Protein AF-A0A945Y5D7-F1 (afdb_monomer_lite)

Secondary structure (DSSP, 8-state):
----------------------------HHHHHHHHHHHHHHHHHHHHHTT-HHHHGGGS-HHHHHHHHHHHHHHHHHEEEEEEEEEEEEEEETTEEPPEETTEETT--SEEEEEEEEEEEETT---EEEEEEEEEEE--TT-

pLDDT: mean 81.09, std 20.72, range [31.39, 97.75]

Structure (mmCIF, N/CA/C/O backbone):
data_AF-A0A945Y5D7-F1
#
_entry.id   AF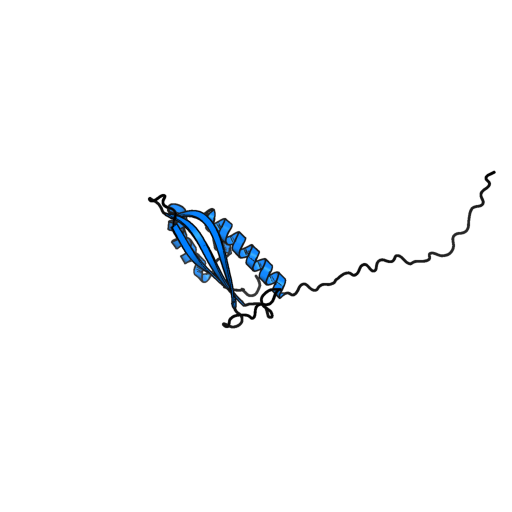-A0A945Y5D7-F1
#
loop_
_atom_site.group_PDB
_atom_site.id
_atom_site.type_symbol
_atom_site.label_atom_id
_atom_site.label_alt_id
_atom_site.label_comp_id
_atom_site.label_asym_id
_atom_site.label_entity_id
_atom_site.label_seq_id
_atom_site.pdbx_PDB_ins_code
_atom_site.Cartn_x
_atom_site.Cartn_y
_atom_site.Cartn_z
_atom_site.occupancy
_atom_site.B_iso_or_equiv
_atom_site.auth_seq_id
_atom_site.auth_comp_id
_atom_site.auth_asym_id
_atom_site.auth_atom_id
_atom_site.pdbx_PDB_model_num
ATOM 1 N N . MET A 1 1 ? -9.942 66.755 -43.237 1.00 35.53 1 MET A N 1
ATOM 2 C CA . MET A 1 1 ? -11.039 66.541 -44.206 1.00 35.53 1 MET A CA 1
ATOM 3 C C . MET A 1 1 ? -10.874 65.146 -44.800 1.00 35.53 1 MET A C 1
ATOM 5 O O . MET A 1 1 ? -9.867 64.892 -45.444 1.00 35.53 1 MET A O 1
ATOM 9 N N . PHE A 1 2 ? -11.785 64.224 -44.482 1.00 34.03 2 PHE A N 1
ATOM 10 C CA . PHE A 1 2 ? -11.771 62.837 -44.964 1.00 34.03 2 PHE A CA 1
ATOM 11 C C . PHE A 1 2 ? -12.115 62.763 -46.459 1.00 34.03 2 PHE A C 1
ATOM 13 O O . PHE A 1 2 ? -13.088 63.385 -46.883 1.00 34.03 2 PHE A O 1
ATOM 20 N N . LYS A 1 3 ? -11.401 61.927 -47.225 1.00 31.39 3 LYS A N 1
ATOM 21 C CA . LYS A 1 3 ? -11.994 61.145 -48.322 1.00 31.39 3 LYS A CA 1
ATOM 22 C C . LYS A 1 3 ? -11.146 59.915 -48.653 1.00 31.39 3 LYS A C 1
ATOM 24 O O . LYS A 1 3 ? -9.952 59.997 -48.909 1.00 31.39 3 LYS A O 1
ATOM 29 N N . THR A 1 4 ? -11.824 58.781 -48.606 1.00 38.03 4 THR A N 1
ATOM 30 C CA . THR A 1 4 ? -11.403 57.409 -48.880 1.00 38.03 4 THR A CA 1
ATOM 31 C C . THR A 1 4 ? -11.173 57.143 -50.372 1.00 38.03 4 THR A C 1
ATOM 33 O O . THR A 1 4 ? -11.898 57.664 -51.218 1.00 38.03 4 THR A O 1
ATOM 36 N N . LYS A 1 5 ? -10.249 56.221 -50.681 1.00 31.86 5 LYS A N 1
ATOM 37 C CA . LYS A 1 5 ? -10.369 55.279 -51.806 1.00 31.86 5 LYS A CA 1
ATOM 38 C C . LYS A 1 5 ? -9.914 53.879 -51.363 1.00 31.86 5 LYS A C 1
ATOM 40 O O . LYS A 1 5 ? -8.744 53.650 -51.091 1.00 31.86 5 LYS A O 1
ATOM 45 N N . SER A 1 6 ? -10.896 52.985 -51.274 1.00 35.22 6 SER A N 1
ATOM 46 C CA . SER A 1 6 ? -10.796 51.526 -51.464 1.00 35.22 6 SER A CA 1
ATOM 47 C C . SER A 1 6 ? -10.427 51.262 -52.942 1.00 35.22 6 SER A C 1
ATOM 49 O O . SER A 1 6 ? -10.695 52.137 -53.763 1.00 35.22 6 SER A O 1
ATOM 51 N N . LEU A 1 7 ? -9.823 50.183 -53.445 1.00 38.53 7 LEU A N 1
ATOM 52 C CA . LEU A 1 7 ? -9.590 48.781 -53.081 1.00 38.53 7 LEU A CA 1
ATOM 53 C C . LEU A 1 7 ? -8.481 48.305 -54.057 1.00 38.53 7 LEU A C 1
ATOM 55 O O . LEU A 1 7 ? -8.517 48.760 -55.192 1.00 38.53 7 LEU A O 1
ATOM 59 N N . VAL A 1 8 ? -7.577 47.387 -53.696 1.00 34.97 8 VAL A N 1
ATOM 60 C CA . VAL A 1 8 ? -7.269 46.149 -54.462 1.00 34.97 8 VAL A CA 1
ATOM 61 C C . VAL A 1 8 ? -6.399 45.269 -53.560 1.00 34.97 8 VAL A C 1
ATOM 63 O O . VAL A 1 8 ? -5.242 45.562 -53.274 1.00 34.97 8 VAL A O 1
ATOM 66 N N . CYS A 1 9 ? -6.999 44.168 -53.117 1.00 44.94 9 CYS A N 1
ATOM 67 C CA . CYS A 1 9 ? -6.339 43.025 -52.508 1.00 44.94 9 CYS A CA 1
ATOM 68 C C . CYS A 1 9 ? -5.352 42.400 -53.504 1.00 44.94 9 CYS A C 1
ATOM 70 O O . CYS A 1 9 ? -5.771 42.009 -54.592 1.00 44.94 9 CYS A O 1
ATOM 72 N N . LYS A 1 10 ? -4.073 42.280 -53.136 1.00 40.47 10 LYS A N 1
ATOM 73 C CA . LYS A 1 10 ? -3.170 41.239 -53.647 1.00 40.47 10 LYS A CA 1
ATOM 74 C C . LYS A 1 10 ? -1.915 41.176 -52.788 1.00 40.47 10 LYS A C 1
ATOM 76 O O . LYS A 1 10 ? -1.028 42.013 -52.896 1.00 40.47 10 LYS A O 1
ATOM 81 N N . SER A 1 11 ? -1.925 40.178 -51.917 1.00 39.69 11 SER A N 1
ATOM 82 C CA . SER A 1 11 ? -0.819 39.272 -51.598 1.00 39.69 11 SER A CA 1
ATOM 83 C C . SER A 1 11 ? -0.932 38.910 -50.132 1.00 39.69 11 SER A C 1
ATOM 85 O O . SER A 1 11 ? -0.500 39.633 -49.241 1.00 39.69 11 SER A O 1
ATOM 87 N N . VAL A 1 12 ? -1.588 37.774 -49.916 1.00 53.97 12 VAL A N 1
ATOM 88 C CA . VAL A 1 12 ? -1.553 37.011 -48.677 1.00 53.97 12 VAL A CA 1
ATOM 89 C C . VAL A 1 12 ? -0.081 36.735 -48.375 1.00 53.97 12 VAL A C 1
ATOM 91 O O . VAL A 1 12 ? 0.511 35.838 -48.969 1.00 53.97 12 VAL A O 1
ATOM 94 N N . PHE A 1 13 ? 0.531 37.535 -47.502 1.00 40.16 13 PHE A N 1
ATOM 95 C CA . PHE A 1 13 ? 1.839 37.214 -46.948 1.00 40.16 13 PHE A CA 1
ATOM 96 C C . PHE A 1 13 ? 1.615 36.455 -45.646 1.00 40.16 13 PHE A C 1
ATOM 98 O O . PHE A 1 13 ? 1.445 37.006 -44.561 1.00 40.16 13 PHE A O 1
ATOM 105 N N . PHE A 1 14 ? 1.513 35.146 -45.838 1.00 50.22 14 PHE A N 1
ATOM 106 C CA . PHE A 1 14 ? 1.649 34.106 -44.838 1.00 50.22 14 PHE A CA 1
ATOM 107 C C . PHE A 1 14 ? 2.945 34.342 -44.048 1.00 50.22 14 PHE A C 1
ATOM 109 O O . PHE A 1 14 ? 4.024 34.229 -44.618 1.00 50.22 14 PHE A O 1
ATOM 116 N N . LEU A 1 15 ? 2.854 34.659 -42.756 1.00 42.38 15 LEU A N 1
ATOM 117 C CA . LEU A 1 15 ? 3.858 34.253 -41.767 1.00 42.38 15 LEU A CA 1
ATOM 118 C C . LEU A 1 15 ? 3.254 34.367 -40.359 1.00 42.38 15 LEU A C 1
ATOM 120 O O . LEU A 1 15 ? 3.616 35.219 -39.551 1.00 42.38 15 LEU A O 1
ATOM 124 N N . PHE A 1 16 ? 2.286 33.495 -40.066 1.00 42.66 16 PHE A N 1
ATOM 125 C CA . PHE A 1 16 ? 1.996 33.161 -38.676 1.00 42.66 16 PHE A CA 1
ATOM 126 C C . PHE A 1 16 ? 3.245 32.473 -38.116 1.00 42.66 16 PHE A C 1
ATOM 128 O O . PHE A 1 16 ? 3.528 31.319 -38.432 1.00 42.66 16 PHE A O 1
ATOM 135 N N . LEU A 1 17 ? 4.004 33.213 -37.309 1.00 46.72 17 LEU A N 1
ATOM 136 C CA . LEU A 1 17 ? 4.982 32.701 -36.354 1.00 46.72 17 LEU A CA 1
ATOM 137 C C . LEU A 1 17 ? 4.252 31.801 -35.342 1.00 46.72 17 LEU A C 1
ATOM 139 O O . LEU A 1 17 ? 3.958 32.200 -34.222 1.00 46.72 17 LEU A O 1
ATOM 143 N N . LEU A 1 18 ? 3.923 30.583 -35.764 1.00 47.84 18 LEU A N 1
ATOM 144 C CA . LEU A 1 18 ? 3.465 29.481 -34.921 1.00 47.84 18 LEU A CA 1
ATOM 145 C C . LEU A 1 18 ? 4.537 28.392 -34.935 1.00 47.84 18 LEU A C 1
ATOM 147 O O . LEU A 1 18 ? 4.292 27.243 -35.277 1.00 47.84 18 LEU A O 1
ATOM 151 N N . LEU A 1 19 ? 5.753 28.782 -34.571 1.00 50.72 19 LEU A N 1
ATOM 152 C CA . LEU A 1 19 ? 6.740 27.856 -34.037 1.00 50.72 19 LEU A CA 1
ATOM 153 C C . LEU A 1 19 ? 6.888 28.195 -32.558 1.00 50.72 19 LEU A C 1
ATOM 155 O O . LEU A 1 19 ? 7.918 28.690 -32.109 1.00 50.72 19 LEU A O 1
ATOM 159 N N . GLY A 1 20 ? 5.815 27.964 -31.796 1.00 44.94 20 GLY A N 1
ATOM 160 C CA . GLY A 1 20 ? 6.024 27.640 -30.393 1.00 44.94 20 GLY A CA 1
ATOM 161 C C . GLY A 1 20 ? 6.921 26.401 -30.376 1.00 44.94 20 GLY A C 1
ATOM 162 O O . GLY A 1 20 ? 6.666 25.492 -31.173 1.00 44.94 20 GLY A O 1
ATOM 163 N N . PRO A 1 21 ? 7.986 26.347 -29.561 1.00 45.16 21 PRO A N 1
ATOM 164 C CA . PRO A 1 21 ? 8.690 25.098 -29.373 1.00 45.16 21 PRO A CA 1
ATOM 165 C C . PRO A 1 21 ? 7.665 24.138 -28.776 1.00 45.16 21 PRO A C 1
ATOM 167 O O . PRO A 1 21 ? 7.359 24.196 -27.589 1.00 45.16 21 PRO A O 1
ATOM 170 N N . THR A 1 22 ? 7.086 23.267 -29.601 1.00 47.56 22 THR A N 1
ATOM 171 C CA . THR A 1 22 ? 6.568 22.010 -29.093 1.00 47.56 22 THR A CA 1
ATOM 172 C C . THR A 1 22 ? 7.811 21.318 -28.571 1.00 47.56 22 THR A C 1
ATOM 174 O O . THR A 1 22 ? 8.546 20.691 -29.338 1.00 47.56 22 THR A O 1
ATOM 177 N N . SER A 1 23 ? 8.118 21.505 -27.287 1.00 38.69 23 SER A N 1
ATOM 178 C CA . SER A 1 23 ? 8.961 20.557 -26.595 1.00 38.69 23 SER A CA 1
ATOM 179 C C . SER A 1 23 ? 8.184 19.251 -26.668 1.00 38.69 23 SER A C 1
ATOM 181 O O . SER A 1 23 ? 7.326 18.939 -25.848 1.00 38.69 23 SER A O 1
ATOM 183 N N . CYS A 1 24 ? 8.462 18.478 -27.713 1.00 50.56 24 CYS A N 1
ATOM 184 C CA . CYS A 1 24 ? 8.338 17.041 -27.651 1.00 50.56 24 CYS A CA 1
ATOM 185 C C . CYS A 1 24 ? 9.431 16.599 -26.672 1.00 50.56 24 CYS A C 1
ATOM 187 O O . CYS A 1 24 ? 10.446 16.024 -27.053 1.00 50.56 24 CYS A O 1
ATOM 189 N N . GLU A 1 25 ? 9.280 16.969 -25.397 1.00 45.28 25 GLU A N 1
ATOM 190 C CA . GLU A 1 25 ? 9.867 16.193 -24.330 1.00 45.28 25 GLU A CA 1
ATOM 191 C C . GLU A 1 25 ? 9.134 14.866 -24.435 1.00 45.28 25 GLU A C 1
ATOM 193 O O . GLU A 1 25 ? 8.013 14.699 -23.953 1.00 45.28 25 GLU A O 1
ATOM 198 N N . THR A 1 26 ? 9.730 13.923 -25.161 1.00 48.12 26 THR A N 1
ATOM 199 C CA . THR A 1 26 ? 9.496 12.511 -24.907 1.00 48.12 26 THR A CA 1
ATOM 200 C C . THR A 1 26 ? 9.801 12.318 -23.431 1.00 48.12 26 THR A C 1
ATOM 202 O O . THR A 1 26 ? 10.959 12.149 -23.056 1.00 48.12 26 THR A O 1
ATOM 205 N N . LEU A 1 27 ? 8.765 12.463 -22.598 1.00 55.22 27 LEU A N 1
ATOM 206 C CA . LEU A 1 27 ? 8.780 12.109 -21.189 1.00 55.22 27 LEU A CA 1
ATOM 207 C C . LEU A 1 27 ? 9.445 10.746 -21.118 1.00 55.22 27 LEU A C 1
ATOM 209 O O . LEU A 1 27 ? 8.949 9.795 -21.731 1.00 55.22 27 LEU A O 1
ATOM 213 N N . ASP A 1 28 ? 10.592 10.708 -20.444 1.00 63.47 28 ASP A N 1
ATOM 214 C CA . ASP A 1 28 ? 11.354 9.488 -20.249 1.00 63.47 28 ASP A CA 1
ATOM 215 C C . ASP A 1 28 ? 10.370 8.403 -19.779 1.00 63.47 28 ASP A C 1
ATOM 217 O O . ASP A 1 28 ? 9.652 8.628 -18.794 1.00 63.47 28 ASP A O 1
ATOM 221 N N . PRO A 1 29 ? 10.249 7.266 -20.488 1.00 64.56 29 PRO A N 1
ATOM 222 C CA . PRO A 1 29 ? 9.316 6.213 -20.111 1.00 64.56 29 PRO A CA 1
ATOM 223 C C . PRO A 1 29 ? 9.489 5.779 -18.649 1.00 64.56 29 PRO A C 1
ATOM 225 O O . PRO A 1 29 ? 8.506 5.402 -18.014 1.00 64.56 29 PRO A O 1
ATOM 228 N N . TYR A 1 30 ? 10.689 5.902 -18.075 1.00 70.50 30 TYR A N 1
ATOM 229 C CA . TYR A 1 30 ? 10.939 5.584 -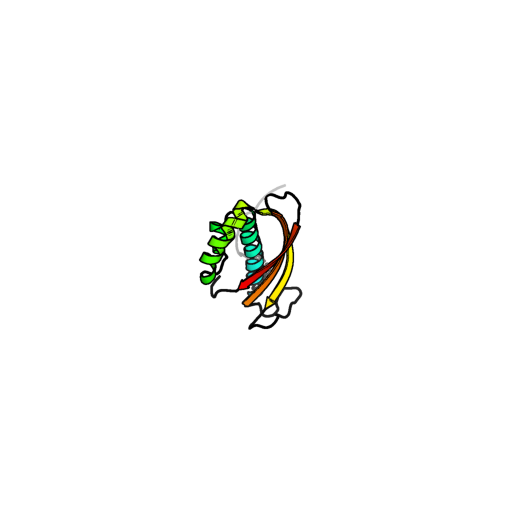16.671 1.00 70.50 30 TYR A CA 1
ATOM 230 C C . TYR A 1 30 ? 10.297 6.573 -15.694 1.00 70.50 30 TYR A C 1
ATOM 232 O O . TYR A 1 30 ? 9.855 6.158 -14.623 1.00 70.50 30 TYR A O 1
ATOM 240 N N . TYR A 1 31 ? 10.165 7.847 -16.071 1.00 62.72 31 TYR A N 1
ATOM 241 C CA . TYR A 1 31 ? 9.506 8.855 -15.238 1.00 62.72 31 TYR A CA 1
ATOM 242 C C . TYR A 1 31 ? 8.016 8.543 -15.055 1.00 62.72 31 TYR A C 1
ATOM 244 O O . TYR A 1 31 ? 7.511 8.556 -13.935 1.00 62.72 31 TYR A O 1
ATOM 252 N N . LYS A 1 32 ? 7.324 8.166 -16.139 1.00 73.12 32 LYS A N 1
ATOM 253 C CA . LYS A 1 32 ? 5.906 7.769 -16.082 1.00 73.12 32 LYS A CA 1
ATOM 254 C C . LYS A 1 32 ? 5.688 6.522 -15.231 1.00 73.12 32 LYS A C 1
ATOM 256 O O . LYS A 1 32 ? 4.727 6.447 -14.476 1.00 73.12 32 LYS A O 1
ATOM 261 N N . VAL A 1 33 ? 6.586 5.545 -15.341 1.00 75.31 33 VAL A N 1
ATOM 262 C CA . VAL A 1 33 ? 6.512 4.308 -14.550 1.00 75.31 33 VAL A CA 1
ATOM 263 C C . VAL A 1 33 ? 6.691 4.599 -13.056 1.00 75.31 33 VAL A C 1
ATOM 265 O O . VAL A 1 33 ? 6.004 4.006 -12.228 1.00 75.31 33 VAL A O 1
ATOM 268 N N . GLN A 1 34 ? 7.560 5.545 -12.697 1.00 76.50 34 GLN A N 1
ATOM 269 C CA . GLN A 1 34 ? 7.704 5.979 -11.309 1.00 76.50 34 GLN A CA 1
ATOM 270 C C . GLN A 1 34 ? 6.478 6.755 -10.804 1.00 76.50 34 GLN A C 1
ATOM 272 O O . GLN A 1 34 ? 6.001 6.473 -9.708 1.00 76.50 34 GLN A O 1
ATOM 277 N N . GLU A 1 35 ? 5.939 7.690 -11.590 1.00 80.62 35 GLU A N 1
ATOM 278 C CA . GLU A 1 35 ? 4.711 8.418 -11.234 1.00 80.62 35 GLU A CA 1
ATOM 279 C C . GLU A 1 35 ? 3.534 7.453 -11.007 1.00 80.62 35 GLU A C 1
ATOM 281 O O . GLU A 1 35 ? 2.804 7.569 -10.021 1.00 80.62 35 GLU A O 1
ATOM 286 N N . ASN A 1 36 ? 3.404 6.438 -11.865 1.00 85.69 36 ASN A N 1
ATOM 287 C CA . ASN A 1 36 ? 2.405 5.383 -11.715 1.00 85.69 36 ASN A CA 1
ATOM 288 C C . ASN A 1 36 ? 2.589 4.585 -10.418 1.00 85.69 36 ASN A C 1
ATOM 290 O O . ASN A 1 36 ? 1.596 4.267 -9.759 1.00 85.69 36 ASN A O 1
ATOM 294 N N . LEU A 1 37 ? 3.830 4.279 -10.023 1.00 90.25 37 LEU A N 1
ATOM 295 C CA . LEU A 1 37 ? 4.103 3.615 -8.748 1.00 90.25 37 LEU A CA 1
ATOM 296 C C . LEU A 1 37 ? 3.666 4.491 -7.567 1.00 90.25 37 LEU A C 1
ATOM 298 O O . LEU A 1 37 ? 2.955 4.005 -6.690 1.00 90.25 37 LEU A O 1
ATOM 302 N N . ASP A 1 38 ? 4.032 5.773 -7.552 1.00 90.31 38 ASP A N 1
ATOM 303 C CA . ASP A 1 38 ? 3.667 6.692 -6.466 1.00 90.31 38 ASP A CA 1
ATOM 304 C C . ASP A 1 38 ? 2.144 6.819 -6.316 1.00 90.31 38 ASP A C 1
ATOM 306 O O . ASP A 1 38 ? 1.615 6.816 -5.198 1.00 90.31 38 ASP A O 1
ATOM 310 N N . LEU A 1 39 ? 1.420 6.904 -7.435 1.00 91.38 39 LEU A N 1
ATOM 311 C CA . LEU A 1 39 ? -0.044 6.912 -7.446 1.00 91.38 39 LEU A CA 1
ATOM 312 C C . LEU A 1 39 ? -0.625 5.583 -6.954 1.00 91.38 39 LEU A C 1
ATOM 314 O O . LEU A 1 39 ? -1.572 5.592 -6.167 1.00 91.38 39 LEU A O 1
ATOM 318 N N . SER A 1 40 ? -0.041 4.455 -7.358 1.00 93.19 40 SER A N 1
ATOM 319 C CA . SER A 1 40 ? -0.490 3.122 -6.944 1.00 93.19 40 SER A CA 1
ATOM 320 C C . SER A 1 40 ? -0.288 2.891 -5.449 1.00 93.19 40 SER A C 1
ATOM 322 O O . SER A 1 40 ? -1.203 2.416 -4.781 1.00 93.19 40 SER A O 1
ATOM 324 N N . ILE A 1 41 ? 0.855 3.305 -4.892 1.00 93.75 41 ILE A N 1
ATOM 325 C CA . ILE A 1 41 ? 1.127 3.247 -3.449 1.00 93.75 41 ILE A CA 1
ATOM 326 C C . ILE A 1 41 ? 0.095 4.077 -2.685 1.00 93.75 41 ILE A C 1
ATOM 328 O O . ILE A 1 41 ? -0.468 3.608 -1.695 1.00 93.75 41 ILE A O 1
ATOM 332 N N . LYS A 1 42 ? -0.174 5.310 -3.134 1.00 94.06 42 LYS A N 1
ATOM 333 C CA . LYS A 1 42 ? -1.171 6.186 -2.500 1.00 94.06 42 LYS A CA 1
ATOM 334 C C . LYS A 1 42 ? -2.567 5.574 -2.545 1.00 94.06 42 LYS A C 1
ATOM 336 O O . LYS A 1 42 ? -3.236 5.542 -1.517 1.00 94.06 42 LYS A O 1
ATOM 341 N N . ALA A 1 43 ? -2.987 5.073 -3.705 1.00 94.69 43 ALA A N 1
ATOM 342 C CA . ALA A 1 43 ? -4.298 4.460 -3.881 1.00 94.69 43 ALA A CA 1
ATOM 343 C C . ALA A 1 43 ? -4.449 3.192 -3.030 1.00 94.69 43 ALA A C 1
ATOM 345 O O . ALA A 1 43 ? -5.417 3.072 -2.286 1.00 94.69 43 ALA A O 1
ATOM 346 N N . PHE A 1 44 ? -3.470 2.283 -3.066 1.00 95.31 44 PHE A N 1
ATOM 347 C CA . PHE A 1 44 ? -3.483 1.079 -2.239 1.00 95.31 44 PHE A CA 1
ATOM 348 C C . PHE A 1 44 ? -3.593 1.410 -0.750 1.00 95.31 44 PHE A C 1
ATOM 350 O O . PHE A 1 44 ? -4.454 0.857 -0.070 1.00 95.31 44 PHE A O 1
ATOM 357 N N . ASN A 1 45 ? -2.750 2.317 -0.249 1.00 94.56 45 ASN A N 1
ATOM 358 C CA . ASN A 1 45 ? -2.741 2.679 1.166 1.00 94.56 45 ASN A CA 1
ATOM 359 C C . ASN A 1 45 ? -4.045 3.352 1.591 1.00 94.56 45 ASN A C 1
ATOM 361 O O . ASN A 1 45 ? -4.598 2.981 2.618 1.00 94.56 45 ASN A O 1
ATOM 365 N N . PHE A 1 46 ? -4.588 4.260 0.777 1.00 95.06 46 PHE A N 1
ATOM 366 C CA . PHE A 1 46 ? -5.885 4.876 1.045 1.00 95.06 46 PHE A CA 1
ATOM 367 C C . PHE A 1 46 ? -7.003 3.830 1.185 1.00 95.06 46 PHE A C 1
ATOM 369 O O . PHE A 1 46 ? -7.761 3.842 2.158 1.00 95.06 46 PHE A O 1
ATOM 376 N N . GLU A 1 47 ? -7.091 2.888 0.246 1.00 95.69 47 GLU A N 1
ATOM 377 C CA . GLU A 1 47 ? -8.104 1.827 0.270 1.00 95.69 47 GLU A CA 1
ATOM 378 C C . GLU A 1 47 ? -7.884 0.860 1.447 1.00 95.69 47 GLU A C 1
ATOM 380 O O . GLU A 1 47 ? -8.824 0.496 2.152 1.00 95.69 47 GLU A O 1
ATOM 385 N N . PHE A 1 48 ? -6.634 0.489 1.726 1.00 94.50 48 PHE A N 1
ATOM 386 C CA . PHE A 1 48 ? -6.289 -0.401 2.833 1.00 94.50 48 PHE A CA 1
ATOM 387 C C . PHE A 1 48 ? -6.580 0.226 4.204 1.00 94.50 48 PHE A C 1
ATOM 389 O O . PHE A 1 48 ? -7.212 -0.401 5.057 1.00 94.50 48 PHE A O 1
ATOM 396 N N . GLU A 1 49 ? -6.166 1.475 4.414 1.00 94.31 49 GLU A N 1
ATOM 397 C CA . GLU A 1 49 ? -6.351 2.213 5.666 1.00 94.31 49 GLU A CA 1
ATOM 398 C C . GLU A 1 49 ? -7.826 2.542 5.922 1.00 94.31 49 GLU A C 1
ATOM 400 O O . GLU A 1 49 ? -8.281 2.491 7.069 1.00 94.31 49 GLU A O 1
ATOM 405 N N . SER A 1 50 ? -8.596 2.800 4.858 1.00 94.12 50 SER A N 1
ATOM 406 C CA . SER A 1 50 ? -10.055 2.966 4.917 1.00 94.12 50 SER A CA 1
ATOM 407 C C . SER A 1 50 ? -10.821 1.649 5.068 1.00 94.12 50 SER A C 1
ATOM 409 O O . SER A 1 50 ? -12.045 1.672 5.196 1.00 94.12 50 SER A O 1
ATOM 411 N N . LYS A 1 51 ? -10.113 0.511 5.132 1.00 94.00 51 LYS A N 1
ATOM 412 C CA . LYS A 1 51 ? -10.667 -0.844 5.296 1.00 94.00 51 LYS A CA 1
ATOM 413 C C . LYS A 1 51 ? -11.486 -1.330 4.094 1.00 94.00 51 LYS A C 1
ATOM 415 O O . LYS A 1 51 ? -12.263 -2.276 4.221 1.00 94.00 51 LYS A O 1
ATOM 420 N N . SER A 1 52 ? -11.261 -0.751 2.920 1.00 94.75 52 SER A N 1
ATOM 421 C CA . SER A 1 52 ? -11.871 -1.130 1.642 1.00 94.75 52 SER A CA 1
ATOM 422 C C . SER A 1 52 ? -11.100 -2.284 0.985 1.00 94.75 52 SER A C 1
ATOM 424 O O . SER A 1 52 ? -10.550 -2.152 -0.109 1.00 94.75 52 SER A O 1
ATOM 426 N N . ILE A 1 53 ? -11.046 -3.432 1.674 1.00 94.69 53 ILE A N 1
ATOM 427 C CA . ILE A 1 53 ? -10.144 -4.555 1.347 1.00 94.69 53 ILE A CA 1
ATOM 428 C C . ILE A 1 53 ? -10.346 -5.100 -0.076 1.00 94.69 53 ILE A C 1
ATOM 430 O O . ILE A 1 53 ? -9.372 -5.400 -0.764 1.00 94.69 53 ILE A O 1
ATOM 434 N N . ASP A 1 54 ? -11.590 -5.184 -0.550 1.00 93.75 54 ASP A N 1
ATOM 435 C CA . ASP A 1 54 ? -11.887 -5.647 -1.914 1.00 93.75 54 ASP A CA 1
ATOM 436 C C . ASP A 1 54 ? -11.279 -4.728 -2.989 1.00 93.75 54 ASP A C 1
ATOM 438 O O . ASP A 1 54 ? -10.867 -5.183 -4.061 1.00 93.75 54 ASP A O 1
ATOM 442 N N . THR A 1 55 ? -11.206 -3.422 -2.716 1.00 94.31 55 THR A N 1
ATOM 443 C CA . THR A 1 55 ? -10.630 -2.441 -3.639 1.00 94.31 55 THR A CA 1
ATOM 444 C C . THR A 1 55 ? -9.108 -2.471 -3.582 1.00 94.31 55 THR A C 1
ATOM 446 O O . THR A 1 55 ? -8.464 -2.532 -4.632 1.00 94.31 55 THR A O 1
ATOM 449 N N . SER A 1 56 ? -8.516 -2.495 -2.385 1.00 95.31 56 SER A N 1
ATOM 450 C CA . SER A 1 56 ? -7.058 -2.569 -2.222 1.00 95.31 56 SER A CA 1
ATOM 451 C C . SER A 1 56 ? -6.475 -3.884 -2.752 1.00 95.31 56 SER A C 1
ATOM 453 O O . SER A 1 56 ? -5.357 -3.892 -3.267 1.00 95.31 56 SER A O 1
ATOM 455 N N . ALA A 1 57 ? -7.237 -4.984 -2.741 1.00 94.94 57 ALA A N 1
ATOM 456 C CA . ALA A 1 57 ? -6.824 -6.267 -3.315 1.00 94.94 57 ALA A CA 1
ATOM 457 C C . ALA A 1 57 ? -6.496 -6.203 -4.820 1.00 94.94 57 ALA A C 1
ATOM 459 O O . ALA A 1 57 ? -5.767 -7.059 -5.325 1.00 94.94 57 ALA A O 1
ATOM 460 N N . ARG A 1 58 ? -6.984 -5.188 -5.549 1.00 93.44 58 ARG A N 1
ATOM 461 C CA . ARG A 1 58 ? -6.670 -4.988 -6.977 1.00 93.44 58 ARG A CA 1
ATOM 462 C C . ARG A 1 58 ? -5.186 -4.712 -7.220 1.00 93.44 58 ARG A C 1
ATOM 464 O O . ARG A 1 58 ? -4.688 -5.072 -8.280 1.00 93.44 58 ARG A O 1
ATOM 471 N N . PHE A 1 59 ? -4.495 -4.138 -6.235 1.00 93.38 59 PHE A N 1
ATOM 472 C CA . PHE A 1 59 ? -3.056 -3.856 -6.282 1.00 93.38 59 PHE A CA 1
ATOM 473 C C . PHE A 1 59 ? -2.198 -5.029 -5.791 1.00 93.38 59 PHE A C 1
ATOM 475 O O . PHE A 1 59 ? -0.979 -5.002 -5.915 1.00 93.38 59 PHE A O 1
ATOM 482 N N . VAL A 1 60 ? -2.817 -6.063 -5.216 1.00 93.81 60 VAL A N 1
ATOM 483 C CA . VAL A 1 60 ? -2.107 -7.246 -4.727 1.00 93.81 60 VAL A CA 1
ATOM 484 C C . VAL A 1 60 ? -1.907 -8.219 -5.883 1.00 93.81 60 VAL A C 1
ATOM 486 O O . VAL A 1 60 ? -2.844 -8.486 -6.645 1.00 93.81 60 VAL A O 1
ATOM 489 N N . HIS A 1 61 ? -0.698 -8.773 -5.993 1.00 92.31 61 HIS A N 1
ATOM 490 C CA . HIS A 1 61 ? -0.371 -9.787 -6.994 1.00 92.31 61 HIS A CA 1
ATOM 491 C C . HIS A 1 61 ? -1.377 -10.953 -6.932 1.00 92.31 61 HIS A C 1
ATOM 493 O O . HIS A 1 61 ? -1.678 -11.411 -5.822 1.00 92.31 61 HIS A O 1
ATOM 499 N N . PRO A 1 62 ? -1.898 -11.454 -8.072 1.00 90.88 62 PRO A N 1
ATOM 500 C CA . PRO A 1 62 ? -2.942 -12.482 -8.100 1.00 90.88 62 PRO A CA 1
ATOM 501 C C . PRO A 1 62 ? -2.671 -13.681 -7.182 1.00 90.88 62 PRO A C 1
ATOM 503 O O . PRO A 1 62 ? -3.548 -14.057 -6.403 1.00 90.88 62 PRO A O 1
ATOM 506 N N . ASP A 1 63 ? -1.437 -14.190 -7.186 1.00 93.56 63 ASP A N 1
ATOM 507 C CA . ASP A 1 63 ? -1.012 -15.343 -6.375 1.00 93.56 63 ASP A CA 1
ATOM 508 C C . ASP A 1 63 ? -1.097 -15.109 -4.856 1.00 93.56 63 ASP A C 1
ATOM 510 O O . ASP A 1 63 ? -1.178 -16.058 -4.078 1.00 93.56 63 ASP A O 1
ATOM 514 N N . HIS A 1 64 ? -1.110 -13.850 -4.412 1.00 93.81 64 HIS A N 1
ATOM 515 C CA . HIS A 1 64 ? -1.150 -13.476 -2.996 1.00 93.81 64 HIS A CA 1
ATOM 516 C C . HIS A 1 64 ? -2.515 -12.940 -2.547 1.00 93.81 64 HIS A C 1
ATOM 518 O O . HIS A 1 64 ? -2.732 -12.753 -1.347 1.00 93.81 64 HIS A O 1
ATOM 524 N N . ARG A 1 65 ? -3.467 -12.724 -3.467 1.00 93.19 65 ARG A N 1
ATOM 525 C CA . ARG A 1 65 ? -4.774 -12.118 -3.147 1.00 93.19 65 ARG A CA 1
ATOM 526 C C . ARG A 1 65 ? -5.557 -12.919 -2.116 1.00 93.19 65 ARG A C 1
ATOM 528 O O . ARG A 1 65 ? -6.072 -12.335 -1.172 1.00 93.19 65 ARG A O 1
ATOM 535 N N . ALA A 1 66 ? -5.623 -14.243 -2.248 1.00 94.19 66 ALA A N 1
ATOM 536 C CA . ALA A 1 66 ? -6.381 -15.076 -1.311 1.00 94.19 66 ALA A CA 1
ATOM 537 C C . ALA A 1 66 ? -5.849 -14.956 0.129 1.00 94.19 66 ALA A C 1
ATOM 539 O O . ALA A 1 66 ? -6.622 -14.770 1.071 1.00 94.19 66 ALA A O 1
ATOM 540 N N . GLN A 1 67 ? -4.523 -14.994 0.289 1.00 94.38 67 GLN A N 1
ATOM 541 C CA . GLN A 1 67 ? -3.875 -14.807 1.584 1.00 94.38 67 GLN A CA 1
ATOM 542 C C . GLN A 1 67 ? -4.118 -13.394 2.124 1.00 94.38 67 GLN A C 1
ATOM 544 O O . GLN A 1 67 ? -4.514 -13.241 3.277 1.00 94.38 67 GLN A O 1
ATOM 549 N N . TYR A 1 68 ? -3.944 -12.372 1.283 1.00 94.44 68 TYR A N 1
ATOM 550 C CA . TYR A 1 68 ? -4.209 -10.981 1.639 1.00 94.44 68 TYR A CA 1
ATOM 551 C C . TYR A 1 68 ? -5.637 -10.776 2.161 1.00 94.44 68 TYR A C 1
ATOM 553 O O . TYR A 1 68 ? -5.822 -10.193 3.230 1.00 94.44 68 TYR A O 1
ATOM 561 N N . MET A 1 69 ? -6.638 -11.299 1.450 1.00 93.75 69 MET A N 1
ATOM 562 C CA . MET A 1 69 ? -8.046 -11.214 1.843 1.00 93.75 69 MET A CA 1
ATOM 563 C C . MET A 1 69 ? -8.284 -11.879 3.202 1.00 93.75 69 MET A C 1
ATOM 565 O O . MET A 1 69 ? -8.903 -11.283 4.083 1.00 93.75 69 MET A O 1
ATOM 569 N N . SER A 1 70 ? -7.744 -13.086 3.399 1.00 92.50 70 SER A N 1
ATOM 570 C CA . SER A 1 70 ? -7.890 -13.820 4.658 1.00 92.50 70 SER A CA 1
ATOM 571 C C . SER A 1 70 ? -7.247 -13.083 5.836 1.00 92.50 70 SER A C 1
ATOM 573 O O . SER A 1 70 ? -7.850 -12.997 6.903 1.00 92.50 70 SER A O 1
ATOM 575 N N . SER A 1 71 ? -6.036 -12.549 5.667 1.00 89.25 71 SER A N 1
ATOM 576 C CA . SER A 1 71 ? -5.317 -11.840 6.734 1.00 89.25 71 SER A CA 1
ATOM 577 C C . SER A 1 71 ? -5.905 -10.458 7.030 1.00 89.25 71 SER A C 1
ATOM 579 O O . SER A 1 71 ? -5.830 -9.981 8.161 1.00 89.25 71 SER A O 1
ATOM 581 N N . SER A 1 72 ? -6.534 -9.817 6.044 1.00 92.38 72 SER A N 1
ATOM 582 C CA . SER A 1 72 ? -7.109 -8.479 6.204 1.00 92.38 72 SER A CA 1
ATOM 583 C C . SER A 1 72 ? -8.341 -8.450 7.111 1.00 92.38 72 SER A C 1
ATOM 585 O O . SER A 1 72 ? -8.675 -7.391 7.638 1.00 92.38 72 SER A O 1
ATOM 587 N N . LEU A 1 73 ? -8.995 -9.589 7.365 1.00 88.12 73 LEU A N 1
ATOM 588 C CA . LEU A 1 73 ? -10.138 -9.661 8.282 1.00 88.12 73 LEU A CA 1
ATOM 589 C C . LEU A 1 73 ? -9.775 -9.209 9.707 1.00 88.12 73 LEU A C 1
ATOM 591 O O . LEU A 1 73 ? -10.532 -8.478 10.341 1.00 88.12 73 LEU A O 1
ATOM 595 N N . GLU A 1 74 ? -8.603 -9.597 10.213 1.00 86.25 74 GLU A N 1
ATOM 596 C CA . GLU A 1 74 ? -8.161 -9.148 11.539 1.00 86.25 74 GLU A CA 1
ATOM 597 C C . GLU A 1 74 ? -7.865 -7.646 11.556 1.00 86.25 74 GLU A C 1
ATOM 599 O O . GLU A 1 74 ? -8.155 -6.955 12.536 1.00 86.25 74 GLU A O 1
ATOM 604 N N . ILE A 1 75 ? -7.327 -7.130 10.449 1.00 87.88 75 ILE A N 1
ATOM 605 C CA . ILE A 1 75 ? -6.978 -5.719 10.280 1.00 87.88 75 ILE A CA 1
ATOM 606 C C . ILE A 1 75 ? -8.240 -4.860 10.303 1.00 87.88 75 ILE A C 1
ATOM 608 O O . ILE A 1 75 ? -8.319 -3.904 11.077 1.00 87.88 75 ILE A O 1
ATOM 612 N N . THR A 1 76 ? -9.262 -5.225 9.526 1.00 90.88 76 THR A N 1
ATOM 613 C CA . THR A 1 76 ? -10.521 -4.469 9.469 1.00 90.88 76 THR A CA 1
ATOM 614 C C . THR A 1 76 ? -11.224 -4.432 10.825 1.00 90.88 76 THR A C 1
ATOM 616 O O . THR A 1 76 ? -11.757 -3.389 11.215 1.00 90.88 76 THR A O 1
ATOM 619 N N . GLN A 1 77 ? -11.165 -5.527 11.584 1.00 92.06 77 GLN A N 1
ATOM 620 C CA . GLN A 1 77 ? -11.831 -5.645 12.879 1.00 92.06 77 GLN A CA 1
ATOM 621 C C . GLN A 1 77 ? -11.084 -4.962 14.025 1.00 92.06 77 GLN A C 1
ATOM 623 O O . GLN A 1 77 ? -11.723 -4.396 14.910 1.00 92.06 77 GLN A O 1
ATOM 628 N N . ARG A 1 78 ? -9.748 -5.038 14.058 1.00 93.56 78 ARG A N 1
ATOM 629 C CA . ARG A 1 78 ? -8.974 -4.687 15.263 1.00 93.56 78 ARG A CA 1
ATOM 630 C C . ARG A 1 78 ? -8.097 -3.462 15.118 1.00 93.56 78 ARG A C 1
ATOM 632 O O . ARG A 1 78 ? -7.720 -2.896 16.143 1.00 93.56 78 ARG A O 1
ATOM 639 N N . ILE A 1 79 ? -7.742 -3.074 13.899 1.00 94.12 79 ILE A N 1
ATOM 640 C CA . ILE A 1 79 ? -6.762 -2.017 13.665 1.00 94.12 79 ILE A CA 1
ATOM 641 C C . ILE A 1 79 ? -7.476 -0.716 13.310 1.00 94.12 79 ILE A C 1
ATOM 643 O O . ILE A 1 79 ? -8.413 -0.693 12.511 1.00 94.12 79 ILE A O 1
ATOM 647 N N . THR A 1 80 ? -7.015 0.377 13.907 1.00 94.62 80 THR A N 1
ATOM 648 C CA . THR A 1 80 ? -7.364 1.742 13.507 1.00 94.62 80 THR A CA 1
ATOM 649 C C . THR A 1 80 ? -6.082 2.453 13.112 1.00 94.62 80 THR A C 1
ATOM 651 O O . THR A 1 80 ? -5.173 2.568 13.936 1.00 94.62 80 THR A O 1
ATOM 654 N N . PHE A 1 81 ? -6.011 2.907 11.864 1.00 94.88 81 PHE A N 1
ATOM 655 C CA . PHE A 1 81 ? -4.903 3.705 11.348 1.00 94.88 81 PHE A CA 1
ATOM 656 C C . PHE A 1 81 ? -5.131 5.185 11.669 1.00 94.88 81 PHE A C 1
ATOM 658 O O . PHE A 1 81 ? -6.258 5.670 11.592 1.00 94.88 81 PHE A O 1
ATOM 665 N N . PHE A 1 82 ? -4.064 5.884 12.051 1.00 94.38 82 PHE A N 1
ATOM 666 C CA . PHE A 1 82 ? -4.0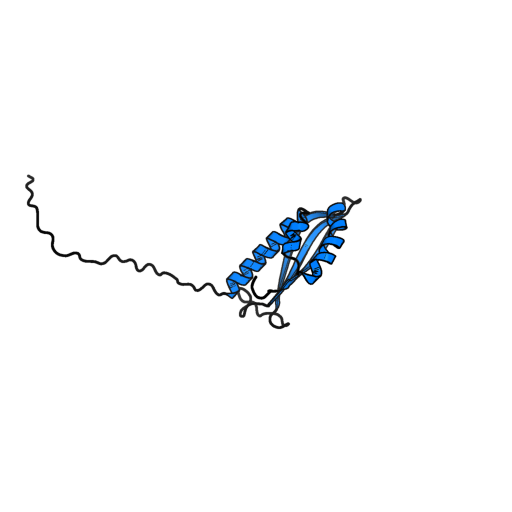78 7.320 12.350 1.00 94.38 82 PHE A CA 1
ATOM 667 C C . PHE A 1 82 ? -3.197 8.102 11.383 1.00 94.38 82 PHE A C 1
ATOM 669 O O . PHE A 1 82 ? -3.591 9.160 10.906 1.00 94.38 82 PHE A O 1
ATOM 676 N N . GLU A 1 83 ? -2.007 7.576 11.096 1.00 94.31 83 GLU A N 1
ATOM 677 C CA . GLU A 1 83 ? -1.050 8.199 10.189 1.00 94.31 83 GLU A CA 1
ATOM 678 C C . GLU A 1 83 ? -0.280 7.119 9.430 1.00 94.31 83 GLU A C 1
ATOM 680 O O . GLU A 1 83 ? 0.070 6.081 10.001 1.00 94.31 83 GLU A O 1
ATOM 685 N N . ALA A 1 84 ? 0.026 7.391 8.165 1.00 94.19 84 ALA A N 1
ATOM 686 C CA . ALA A 1 84 ? 0.955 6.617 7.362 1.00 94.19 84 ALA A CA 1
ATOM 687 C C . ALA A 1 84 ? 2.015 7.552 6.769 1.00 94.19 84 ALA A C 1
ATOM 689 O O . ALA A 1 84 ? 1.701 8.521 6.079 1.00 94.19 84 ALA A O 1
ATOM 690 N N . THR A 1 85 ? 3.288 7.263 7.035 1.00 94.88 85 THR A N 1
ATOM 691 C CA . THR A 1 85 ? 4.421 8.009 6.479 1.00 94.88 85 THR A CA 1
ATOM 692 C C . THR A 1 85 ? 5.279 7.074 5.633 1.00 94.88 85 THR A C 1
ATOM 694 O O . THR A 1 85 ? 5.842 6.113 6.162 1.00 94.88 85 THR A O 1
ATOM 697 N N . ILE A 1 86 ? 5.445 7.362 4.339 1.00 94.69 86 ILE A N 1
ATOM 698 C CA . ILE A 1 86 ? 6.469 6.690 3.525 1.00 94.69 86 ILE A CA 1
ATOM 699 C C . ILE A 1 86 ? 7.839 7.159 4.022 1.00 94.69 86 ILE A C 1
ATOM 701 O O . ILE A 1 86 ? 8.140 8.350 4.004 1.00 94.69 86 ILE A O 1
ATOM 705 N N . LEU A 1 87 ? 8.657 6.223 4.495 1.00 95.88 87 LEU A N 1
ATOM 706 C CA . LEU A 1 87 ? 10.000 6.496 5.005 1.00 95.88 87 LEU A CA 1
ATOM 707 C C . LEU A 1 87 ? 11.047 6.469 3.892 1.00 95.88 87 LEU A C 1
ATOM 709 O O . LEU A 1 87 ? 11.983 7.261 3.909 1.00 95.88 87 LEU A O 1
ATOM 713 N N . ASN A 1 88 ? 10.927 5.512 2.970 1.00 94.62 88 ASN A N 1
ATOM 714 C CA . ASN A 1 88 ? 11.871 5.313 1.875 1.00 94.62 88 ASN A CA 1
ATOM 715 C C . ASN A 1 88 ? 11.260 4.428 0.780 1.00 94.62 88 ASN A C 1
ATOM 717 O O . ASN A 1 88 ? 10.428 3.567 1.076 1.00 94.62 88 ASN A O 1
ATOM 721 N N . ILE A 1 89 ? 11.748 4.587 -0.450 1.00 94.00 89 ILE A N 1
ATOM 722 C CA . ILE A 1 89 ? 11.488 3.702 -1.585 1.00 94.00 89 ILE A CA 1
ATOM 723 C C . ILE A 1 89 ? 12.837 3.247 -2.148 1.00 94.00 89 ILE A C 1
ATOM 725 O O . ILE A 1 89 ? 13.659 4.063 -2.560 1.00 94.00 89 ILE A O 1
ATOM 729 N N . GLN A 1 90 ? 13.072 1.937 -2.160 1.00 95.00 90 GLN A N 1
ATOM 730 C CA . GLN A 1 90 ? 14.261 1.330 -2.756 1.00 95.00 90 GLN A CA 1
ATOM 731 C C . GLN A 1 90 ? 13.894 0.702 -4.092 1.00 95.00 90 GLN A C 1
ATOM 733 O O . GLN A 1 90 ? 13.050 -0.188 -4.132 1.00 95.00 90 GLN A O 1
ATOM 738 N N . PHE A 1 91 ? 14.543 1.132 -5.169 1.00 94.50 91 PHE A N 1
ATOM 739 C CA . PHE A 1 91 ? 14.310 0.601 -6.509 1.00 94.50 91 PHE A CA 1
ATOM 740 C C . PHE A 1 91 ? 15.331 -0.479 -6.858 1.00 94.50 91 PHE A C 1
ATOM 742 O O . PHE A 1 91 ? 16.505 -0.377 -6.504 1.00 94.50 91 PHE A O 1
ATOM 749 N N . PHE A 1 92 ? 14.890 -1.491 -7.596 1.00 94.12 92 PHE A N 1
ATOM 750 C CA . PHE A 1 92 ? 15.707 -2.600 -8.071 1.00 94.12 92 PHE A CA 1
ATOM 751 C C . PHE A 1 92 ? 15.507 -2.793 -9.573 1.00 94.12 92 PHE A C 1
ATOM 753 O O . PHE A 1 92 ? 14.430 -2.531 -10.110 1.00 94.12 92 PHE A O 1
ATOM 760 N N . LYS A 1 93 ? 16.559 -3.253 -10.249 1.00 92.31 93 LYS A N 1
ATOM 761 C CA . LYS A 1 93 ? 16.521 -3.682 -11.644 1.00 92.31 93 LYS 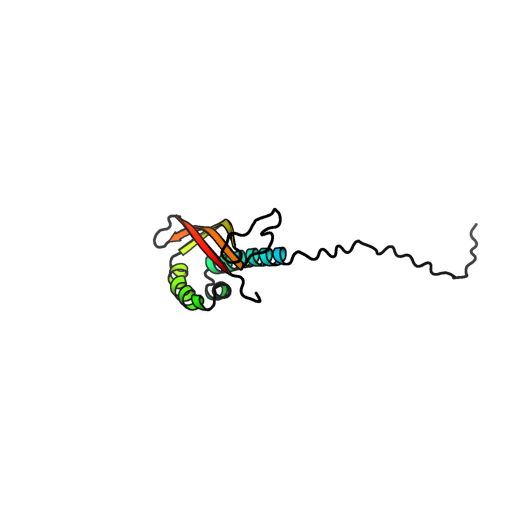A CA 1
ATOM 762 C C . LYS A 1 93 ? 17.315 -4.971 -11.782 1.00 92.31 93 LYS A C 1
ATOM 764 O O . LYS A 1 93 ? 18.482 -5.007 -11.402 1.00 92.31 93 LYS A O 1
ATOM 769 N N . ASN A 1 94 ? 16.715 -6.018 -12.337 1.00 92.00 94 ASN A N 1
ATOM 770 C CA . ASN A 1 94 ? 17.333 -7.333 -12.513 1.00 92.00 94 ASN A CA 1
ATOM 771 C C . ASN A 1 94 ? 17.929 -7.881 -11.199 1.00 92.00 94 ASN A C 1
ATOM 773 O O . ASN A 1 94 ? 19.030 -8.427 -11.181 1.00 92.00 94 ASN A O 1
ATOM 777 N N . GLY A 1 95 ? 17.224 -7.674 -10.082 1.00 90.38 95 GLY A N 1
ATOM 778 C CA . GLY A 1 95 ? 17.625 -8.164 -8.759 1.00 90.38 95 GLY A CA 1
ATOM 779 C C . GLY A 1 95 ? 18.691 -7.341 -8.022 1.00 90.38 95 GLY A C 1
ATOM 780 O O . GLY A 1 95 ? 18.949 -7.629 -6.855 1.00 90.38 95 GLY A O 1
ATOM 781 N N . VAL A 1 96 ? 19.270 -6.300 -8.631 1.00 93.81 96 VAL A N 1
ATOM 782 C CA . VAL A 1 96 ? 20.240 -5.402 -7.973 1.00 93.81 96 VAL A CA 1
ATOM 783 C C . VAL A 1 96 ? 19.639 -4.016 -7.712 1.00 93.81 96 VAL A C 1
ATOM 785 O O . VAL A 1 96 ? 18.731 -3.614 -8.442 1.00 93.81 96 VAL A O 1
ATOM 788 N N . PRO A 1 97 ? 20.104 -3.265 -6.692 1.00 94.81 97 PRO A N 1
ATOM 789 C CA . PRO A 1 97 ? 19.657 -1.891 -6.469 1.00 94.81 97 PRO A CA 1
ATOM 790 C C . PRO A 1 97 ? 19.867 -1.018 -7.713 1.00 94.81 97 PRO A C 1
ATOM 792 O O . PRO A 1 97 ? 20.942 -1.029 -8.317 1.00 94.81 97 PRO A O 1
ATOM 795 N N . ALA A 1 98 ? 18.840 -0.267 -8.104 1.00 92.62 98 ALA A N 1
ATOM 796 C CA . ALA A 1 98 ? 18.908 0.642 -9.239 1.00 92.62 98 ALA A CA 1
ATOM 797 C C . ALA A 1 98 ? 19.703 1.906 -8.874 1.00 92.62 98 ALA A C 1
ATOM 799 O O . ALA A 1 98 ? 19.587 2.431 -7.764 1.00 92.62 98 ALA A O 1
ATOM 800 N N . LEU A 1 99 ? 20.490 2.423 -9.822 1.00 91.06 99 LEU A N 1
ATOM 801 C CA . LEU A 1 99 ? 21.175 3.704 -9.654 1.00 91.06 99 LEU A CA 1
ATOM 802 C C . LEU A 1 99 ? 20.145 4.839 -9.667 1.00 91.06 99 LEU A C 1
ATOM 804 O O . LEU A 1 99 ? 19.417 5.002 -10.646 1.00 91.06 99 LEU A O 1
ATOM 808 N N . ILE A 1 100 ? 20.100 5.626 -8.593 1.00 89.56 100 ILE A N 1
ATOM 809 C CA . ILE A 1 100 ? 19.164 6.745 -8.449 1.00 89.56 100 ILE A CA 1
ATOM 810 C C . ILE A 1 100 ? 19.831 8.045 -8.892 1.00 89.56 100 ILE A C 1
ATOM 812 O O . ILE A 1 100 ? 20.921 8.390 -8.440 1.00 89.56 100 ILE A O 1
ATOM 816 N N . THR A 1 101 ? 19.147 8.781 -9.759 1.00 86.44 101 THR A N 1
ATOM 817 C CA . THR A 1 101 ? 19.502 10.137 -10.190 1.00 86.44 101 THR A CA 1
ATOM 818 C C . THR A 1 101 ? 18.498 11.142 -9.624 1.00 86.44 101 THR A C 1
ATOM 820 O O . THR A 1 101 ? 17.480 10.761 -9.046 1.00 86.44 101 THR A O 1
ATOM 823 N N . ALA A 1 102 ? 18.717 12.440 -9.856 1.00 82.19 102 ALA A N 1
ATOM 824 C CA . ALA A 1 102 ? 17.748 13.481 -9.495 1.00 82.19 102 ALA A CA 1
ATOM 825 C C . ALA A 1 102 ? 16.362 13.302 -10.155 1.00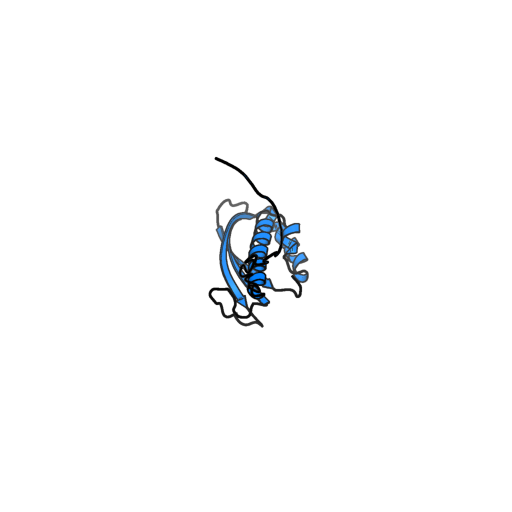 82.19 102 ALA A C 1
ATOM 827 O O . ALA A 1 102 ? 15.392 13.897 -9.696 1.00 82.19 102 ALA A O 1
ATOM 828 N N . LYS A 1 103 ? 16.264 12.498 -11.224 1.00 78.44 103 LYS A N 1
ATOM 829 C CA . LYS A 1 103 ? 15.016 12.210 -11.946 1.00 78.44 103 LYS A CA 1
ATOM 830 C C . LYS A 1 103 ? 14.402 10.847 -11.600 1.00 78.44 103 LYS A C 1
ATOM 832 O O . LYS A 1 103 ? 13.399 10.491 -12.206 1.00 78.44 103 LYS A O 1
ATOM 837 N N . GLY A 1 104 ? 14.996 10.095 -10.669 1.00 82.75 104 GLY A N 1
ATOM 838 C CA . GLY A 1 104 ? 14.603 8.716 -10.371 1.00 82.75 104 GLY A CA 1
ATOM 839 C C . GLY A 1 104 ? 15.618 7.671 -10.852 1.00 82.75 104 GLY A C 1
ATOM 840 O O . GLY A 1 104 ? 16.781 8.015 -11.102 1.00 82.75 104 GLY A O 1
ATOM 841 N N . PRO A 1 105 ? 15.224 6.388 -10.947 1.00 85.12 105 PRO A N 1
ATOM 842 C CA . PRO A 1 105 ? 16.120 5.306 -11.339 1.00 85.12 105 PRO A CA 1
ATOM 843 C C . PRO A 1 105 ? 16.567 5.456 -12.802 1.00 85.12 105 PRO A C 1
ATOM 845 O O . PRO A 1 105 ? 15.745 5.416 -13.714 1.00 85.12 105 PRO A O 1
ATOM 848 N N . GLU A 1 106 ? 17.880 5.584 -13.026 1.00 84.38 106 GLU A N 1
ATOM 849 C CA . GLU A 1 106 ? 18.500 5.948 -14.318 1.00 84.38 106 GLU A CA 1
ATOM 850 C C . GLU A 1 106 ? 18.046 5.059 -15.487 1.00 84.38 106 GLU A C 1
ATOM 852 O O . GLU A 1 106 ? 17.858 5.523 -16.607 1.00 84.38 106 GLU A O 1
ATOM 857 N N . LYS A 1 107 ? 17.885 3.760 -15.222 1.00 85.44 107 LYS A N 1
ATOM 858 C CA . LYS A 1 107 ? 17.534 2.734 -16.219 1.00 85.44 107 LYS A CA 1
ATOM 859 C C . LYS A 1 107 ? 16.163 2.109 -15.938 1.00 85.44 107 LYS A C 1
ATOM 861 O O . LYS A 1 107 ? 15.902 0.968 -16.331 1.00 85.44 107 LYS A O 1
ATOM 866 N N . GLY A 1 108 ? 15.318 2.829 -15.199 1.00 86.31 108 GLY A N 1
ATOM 867 C CA . GLY A 1 108 ? 14.071 2.314 -14.648 1.00 86.31 108 GLY A CA 1
ATOM 868 C C . GLY A 1 108 ? 14.279 1.243 -13.578 1.00 86.31 108 GLY A C 1
ATOM 869 O O . GLY A 1 108 ? 15.388 0.997 -13.103 1.00 86.31 108 GLY A O 1
ATOM 870 N N . PHE A 1 109 ? 13.186 0.578 -13.216 1.00 90.88 109 PHE A N 1
ATOM 871 C CA . PHE A 1 109 ? 13.150 -0.500 -12.230 1.00 90.88 109 PHE A CA 1
ATOM 872 C C . PHE A 1 109 ? 12.291 -1.662 -12.751 1.00 90.88 109 PHE A C 1
ATOM 874 O O . PHE A 1 109 ? 11.686 -1.563 -13.819 1.00 90.88 109 PHE A O 1
ATOM 881 N N . ASP A 1 110 ? 12.326 -2.802 -12.074 1.00 92.19 110 ASP A N 1
ATOM 882 C CA . ASP A 1 110 ? 11.353 -3.903 -12.197 1.00 92.19 110 ASP A CA 1
ATOM 883 C C . ASP A 1 110 ? 10.685 -4.223 -10.855 1.00 92.19 110 ASP A C 1
ATOM 885 O O . ASP A 1 110 ? 9.612 -4.822 -10.816 1.00 92.19 110 ASP A O 1
ATOM 889 N N . ARG A 1 111 ? 11.296 -3.762 -9.761 1.00 93.69 111 ARG A N 1
ATOM 890 C CA . ARG A 1 111 ? 10.804 -3.921 -8.405 1.00 93.69 111 ARG A CA 1
ATOM 891 C C . ARG A 1 111 ? 11.105 -2.687 -7.557 1.00 93.69 111 ARG A C 1
ATOM 893 O O . ARG A 1 111 ? 12.153 -2.061 -7.714 1.00 93.69 111 ARG A O 1
ATOM 900 N N . ALA A 1 112 ? 10.228 -2.383 -6.610 1.00 95.06 112 ALA A N 1
ATOM 901 C CA . ALA A 1 112 ? 10.462 -1.419 -5.548 1.00 95.06 112 ALA A CA 1
ATOM 902 C C . ALA A 1 112 ? 10.095 -1.999 -4.172 1.00 95.06 112 ALA A C 1
ATOM 904 O O . ALA A 1 112 ? 9.149 -2.770 -4.045 1.00 95.06 112 ALA A O 1
ATOM 905 N N . ILE A 1 113 ? 10.839 -1.618 -3.135 1.00 96.69 113 ILE A N 1
ATOM 906 C CA . ILE A 1 113 ? 10.504 -1.896 -1.734 1.00 96.69 113 ILE A CA 1
ATOM 907 C C . ILE A 1 113 ? 10.196 -0.567 -1.057 1.00 96.69 113 ILE A C 1
ATOM 909 O O . ILE A 1 113 ? 11.063 0.303 -0.952 1.00 96.69 113 ILE A O 1
ATOM 913 N N . VAL A 1 114 ? 8.963 -0.423 -0.587 1.00 96.62 114 VAL A N 1
ATOM 914 C CA . VAL A 1 114 ? 8.459 0.780 0.073 1.00 96.62 114 VAL A CA 1
ATOM 915 C C . VAL A 1 114 ? 8.387 0.514 1.569 1.00 96.62 114 VAL A C 1
ATOM 917 O O . VAL A 1 114 ? 7.670 -0.380 2.014 1.00 96.62 114 VAL A O 1
ATOM 920 N N . SER A 1 115 ? 9.119 1.298 2.354 1.00 97.75 115 SER A N 1
ATOM 921 C CA . SER A 1 115 ? 9.053 1.254 3.816 1.00 97.75 115 SER A CA 1
ATOM 922 C C . SER A 1 115 ? 8.065 2.302 4.307 1.00 97.75 115 SER A C 1
ATOM 924 O O . SER A 1 115 ? 8.276 3.494 4.083 1.00 97.75 115 SER A O 1
ATOM 926 N N . ILE A 1 116 ? 7.018 1.882 5.013 1.00 96.75 116 ILE A N 1
ATOM 927 C CA . ILE A 1 116 ? 5.967 2.762 5.536 1.00 96.75 116 ILE A CA 1
ATOM 928 C C . ILE A 1 116 ? 5.911 2.633 7.050 1.00 96.75 116 ILE A C 1
ATOM 930 O O . ILE A 1 116 ? 5.893 1.529 7.592 1.00 96.75 116 ILE A O 1
ATOM 934 N N . ARG A 1 117 ? 5.866 3.767 7.743 1.00 97.38 117 ARG A N 1
ATOM 935 C CA . ARG A 1 117 ? 5.549 3.824 9.166 1.00 97.38 117 ARG A CA 1
ATOM 936 C C . ARG A 1 117 ? 4.063 4.091 9.332 1.00 97.38 117 ARG A C 1
ATOM 938 O O . ARG A 1 117 ? 3.601 5.172 8.985 1.00 97.38 117 ARG A O 1
ATOM 945 N N . TYR A 1 118 ? 3.359 3.144 9.931 1.00 96.06 118 TYR A N 1
ATOM 946 C CA . TYR A 1 118 ? 1.990 3.322 10.385 1.00 96.06 118 TYR A CA 1
ATOM 947 C C . TYR A 1 118 ? 1.968 3.706 11.857 1.00 96.06 118 TYR A C 1
ATOM 949 O O . TYR A 1 118 ? 2.567 3.022 12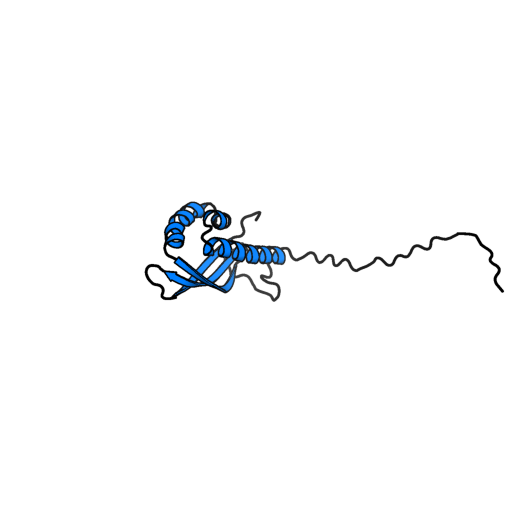.689 1.00 96.06 118 TYR A O 1
ATOM 957 N N . GLN A 1 119 ? 1.230 4.758 12.186 1.00 97.12 119 GLN A N 1
ATOM 958 C CA . GLN A 1 119 ? 0.733 4.991 13.531 1.00 97.12 119 GLN A CA 1
ATOM 959 C C . GLN A 1 119 ? -0.665 4.382 13.631 1.00 97.12 119 GLN A C 1
ATOM 961 O O . GLN A 1 119 ? -1.573 4.757 12.888 1.00 97.12 119 GLN A O 1
ATOM 966 N N . LEU A 1 120 ? -0.836 3.418 14.532 1.00 95.69 120 LEU A N 1
ATOM 967 C CA . LEU A 1 120 ? -2.068 2.646 14.658 1.00 95.69 120 LEU A CA 1
ATOM 968 C C . LEU A 1 120 ? -2.413 2.335 16.116 1.00 95.69 120 LEU A C 1
ATOM 970 O O . LEU A 1 120 ? -1.544 2.332 16.987 1.00 95.69 120 LEU A O 1
ATOM 974 N N . ALA A 1 121 ? -3.678 2.025 16.379 1.00 96.25 121 ALA A N 1
ATOM 975 C CA . ALA A 1 121 ? -4.121 1.379 17.612 1.00 96.25 121 ALA A CA 1
ATOM 976 C C . ALA A 1 121 ? -4.669 -0.015 17.292 1.00 96.25 121 ALA A C 1
ATOM 978 O O . ALA A 1 121 ? -5.215 -0.243 16.212 1.00 96.25 121 ALA A O 1
ATOM 979 N N . VAL A 1 122 ? -4.517 -0.943 18.239 1.00 94.69 122 VAL A N 1
ATOM 980 C CA . VAL A 1 122 ? -4.993 -2.326 18.104 1.00 94.69 122 VAL A CA 1
ATOM 981 C C . VAL A 1 122 ? -5.923 -2.642 19.262 1.00 94.69 122 VAL A C 1
ATOM 983 O O . VAL A 1 122 ? -5.493 -2.656 20.421 1.00 94.69 122 VAL A O 1
ATOM 986 N N . LEU A 1 123 ? -7.183 -2.932 18.946 1.00 92.62 123 LEU A N 1
ATOM 987 C CA . LEU A 1 123 ? -8.186 -3.305 19.933 1.00 92.62 123 LEU A CA 1
ATOM 988 C C . LEU A 1 123 ? -7.752 -4.528 20.762 1.00 92.62 123 LEU A C 1
ATOM 990 O O . LEU A 1 123 ? -7.101 -5.438 20.239 1.00 92.62 123 LEU A O 1
ATOM 994 N N . PRO A 1 124 ? -8.121 -4.568 22.056 1.00 92.25 124 PRO A N 1
ATOM 995 C CA . PRO A 1 124 ? -8.972 -3.604 22.774 1.00 92.25 124 PRO A CA 1
ATOM 996 C C . PRO A 1 124 ? -8.229 -2.351 23.283 1.00 92.25 124 PRO A C 1
ATOM 998 O O . PRO A 1 124 ? -8.826 -1.502 23.937 1.00 92.25 124 PRO A O 1
ATOM 1001 N N . SER A 1 125 ? -6.927 -2.223 23.020 1.00 91.56 125 SER A N 1
ATOM 1002 C CA . SER A 1 125 ? -6.117 -1.100 23.493 1.00 91.56 125 SER A CA 1
ATOM 1003 C C . SER A 1 125 ? -6.264 0.125 22.589 1.00 91.56 125 SER A C 1
ATOM 1005 O O . SER A 1 125 ? -6.085 0.045 21.378 1.00 91.56 125 SER A O 1
ATOM 1007 N N . THR A 1 126 ? -6.458 1.297 23.190 1.00 86.88 126 THR A N 1
ATOM 1008 C CA . THR A 1 126 ? -6.441 2.593 22.489 1.00 86.88 126 THR A CA 1
ATOM 1009 C C . THR A 1 126 ? -5.048 3.223 22.410 1.00 86.88 126 THR A C 1
ATOM 1011 O O . THR A 1 126 ? -4.887 4.294 21.831 1.00 86.88 126 THR A O 1
ATOM 1014 N N . LYS A 1 127 ? -4.018 2.579 22.980 1.00 95.38 127 LYS A N 1
ATOM 1015 C CA . LYS A 1 127 ? -2.636 3.072 22.894 1.00 95.38 127 LYS A CA 1
ATOM 1016 C C . LYS A 1 127 ? -2.141 3.057 21.449 1.00 95.38 127 LYS A C 1
ATOM 1018 O O . LYS A 1 127 ? -2.157 2.006 20.806 1.00 95.38 127 LYS A O 1
ATOM 1023 N N . LEU A 1 128 ? -1.629 4.205 21.010 1.00 96.00 128 LEU A N 1
ATOM 1024 C CA . LEU A 1 128 ? -0.946 4.350 19.731 1.00 96.00 128 LEU A CA 1
ATOM 1025 C C . LEU A 1 128 ? 0.362 3.554 19.730 1.00 96.00 128 LEU A C 1
ATOM 1027 O O . LEU A 1 128 ? 1.112 3.537 20.709 1.00 96.00 128 LEU A O 1
ATOM 1031 N N . LYS A 1 129 ? 0.633 2.903 18.606 1.00 95.94 129 LYS A N 1
ATOM 1032 C CA . LYS A 1 129 ? 1.861 2.175 18.305 1.00 95.94 129 LYS A CA 1
ATOM 1033 C C . LYS A 1 129 ? 2.361 2.611 16.940 1.00 95.94 129 LYS A C 1
ATOM 1035 O O . LYS A 1 129 ? 1.565 2.865 16.042 1.00 95.94 129 LYS A O 1
ATOM 1040 N N . ASN A 1 130 ? 3.678 2.635 16.791 1.00 96.31 130 ASN A N 1
ATOM 1041 C CA . ASN A 1 130 ? 4.316 2.817 15.496 1.00 96.31 130 ASN A CA 1
ATOM 1042 C C . ASN A 1 130 ? 4.765 1.449 14.978 1.00 96.31 130 ASN A C 1
ATOM 1044 O O . ASN A 1 130 ? 5.466 0.726 15.687 1.00 96.31 130 ASN A O 1
ATOM 1048 N N . LEU A 1 131 ? 4.368 1.106 13.759 1.00 95.00 131 LEU A N 1
ATOM 1049 C CA . LEU A 1 131 ? 4.766 -0.110 13.061 1.00 95.00 131 LEU A CA 1
ATOM 1050 C C . LEU A 1 131 ? 5.446 0.278 11.752 1.00 95.00 131 LEU A C 1
ATOM 1052 O O . LEU A 1 131 ? 4.903 1.075 10.994 1.00 95.00 131 LEU A O 1
ATOM 1056 N N . ILE A 1 132 ? 6.612 -0.299 11.478 1.00 96.56 132 ILE A N 1
ATOM 1057 C CA . ILE A 1 132 ? 7.231 -0.204 10.156 1.00 96.56 132 ILE A CA 1
ATOM 1058 C C . ILE A 1 132 ? 6.807 -1.438 9.366 1.00 96.56 132 ILE A C 1
ATOM 1060 O O . ILE A 1 132 ? 7.015 -2.561 9.821 1.00 96.56 132 ILE A O 1
ATOM 1064 N N . SER A 1 133 ? 6.209 -1.216 8.202 1.00 94.12 133 SER A N 1
ATOM 1065 C CA . SER A 1 133 ? 5.827 -2.250 7.248 1.00 94.12 133 SER A CA 1
ATOM 1066 C C . SER A 1 133 ? 6.587 -2.053 5.943 1.00 94.12 133 SER A C 1
ATOM 1068 O O . SER A 1 133 ? 6.906 -0.922 5.566 1.00 94.12 133 SER A O 1
ATOM 1070 N N . GLN A 1 134 ? 6.881 -3.156 5.265 1.00 96.81 134 GLN A N 1
ATOM 1071 C CA . GLN A 1 134 ? 7.519 -3.156 3.956 1.00 96.81 134 GLN A CA 1
ATOM 1072 C C . GLN A 1 134 ? 6.533 -3.689 2.926 1.00 96.81 134 GLN A C 1
ATOM 1074 O O . GLN A 1 134 ? 5.938 -4.747 3.121 1.00 96.81 134 GLN A O 1
ATOM 1079 N N . GLN A 1 135 ? 6.370 -2.947 1.837 1.00 95.19 135 GLN A N 1
ATOM 1080 C CA . GLN A 1 135 ? 5.566 -3.347 0.690 1.00 95.19 135 GLN A CA 1
ATOM 1081 C C . GLN A 1 135 ? 6.499 -3.587 -0.493 1.00 95.19 135 GLN A C 1
ATOM 1083 O O . GLN A 1 135 ? 7.279 -2.704 -0.855 1.00 95.19 135 GLN A O 1
ATOM 1088 N N . GLU A 1 136 ? 6.426 -4.775 -1.084 1.00 95.88 136 GLU A N 1
ATOM 1089 C CA . GLU A 1 136 ? 7.123 -5.097 -2.327 1.00 95.88 136 GLU A CA 1
ATOM 1090 C C . GLU A 1 136 ? 6.186 -4.832 -3.506 1.00 95.88 136 GLU A C 1
ATOM 1092 O O . GLU A 1 136 ? 5.064 -5.332 -3.554 1.00 95.88 136 GLU A O 1
ATOM 1097 N N . TRP A 1 137 ? 6.662 -4.024 -4.445 1.00 94.81 137 TRP A N 1
ATOM 1098 C CA . TRP A 1 137 ? 5.966 -3.641 -5.664 1.00 94.81 137 TRP A CA 1
ATOM 1099 C C . TRP A 1 137 ? 6.751 -4.177 -6.849 1.00 94.81 137 TRP A C 1
ATOM 1101 O O . TRP A 1 137 ? 7.959 -3.960 -6.933 1.00 94.81 137 TRP A O 1
ATOM 1111 N N . VAL A 1 138 ? 6.083 -4.862 -7.768 1.00 92.06 138 VAL A N 1
ATOM 1112 C CA . VAL A 1 138 ? 6.698 -5.438 -8.969 1.00 92.06 138 VAL A CA 1
ATOM 1113 C C . VAL A 1 138 ? 5.987 -4.916 -10.206 1.00 92.06 138 VAL A C 1
ATOM 1115 O O . VAL A 1 138 ? 4.772 -4.743 -10.198 1.00 92.06 138 VAL A O 1
ATOM 1118 N N . LEU A 1 139 ? 6.750 -4.652 -11.263 1.00 87.56 139 LEU A N 1
ATOM 1119 C CA . LEU A 1 139 ? 6.195 -4.276 -12.558 1.00 87.56 139 LEU A CA 1
ATOM 1120 C C . LEU A 1 139 ? 5.750 -5.539 -13.292 1.00 87.56 139 LEU A C 1
ATOM 1122 O O . LEU A 1 139 ? 6.579 -6.310 -13.785 1.00 87.56 139 LEU A O 1
ATOM 1126 N N . GLU A 1 140 ? 4.441 -5.754 -13.373 1.00 78.44 140 GLU A N 1
ATOM 1127 C CA . GLU A 1 140 ? 3.884 -6.774 -14.254 1.00 78.44 140 GLU A CA 1
ATOM 1128 C C . GLU A 1 140 ? 3.916 -6.263 -15.697 1.00 78.44 140 GLU A C 1
ATOM 1130 O O . GLU A 1 140 ? 3.713 -5.082 -15.971 1.00 78.44 140 GLU A O 1
ATOM 1135 N N . ARG A 1 141 ? 4.218 -7.144 -16.659 1.00 56.47 141 ARG A N 1
ATOM 1136 C CA . ARG A 1 141 ? 4.331 -6.764 -18.077 1.00 56.47 141 ARG A CA 1
ATOM 1137 C C . ARG A 1 141 ? 2.981 -6.255 -18.604 1.00 56.47 141 ARG A C 1
ATOM 1139 O O . ARG A 1 141 ? 2.208 -7.037 -19.146 1.00 56.47 141 ARG A O 1
ATOM 1146 N N . GLY A 1 142 ? 2.731 -4.952 -18.487 1.00 47.91 142 GLY A N 1
ATOM 1147 C CA . GLY A 1 142 ? 1.543 -4.282 -19.017 1.00 47.91 142 GLY A CA 1
ATOM 1148 C C . GLY A 1 142 ? 0.746 -3.424 -18.031 1.00 47.91 142 GLY A C 1
ATOM 1149 O O . GLY A 1 142 ? -0.239 -2.837 -18.479 1.00 47.91 142 GLY A O 1
ATOM 1150 N N . GLN A 1 143 ? 1.145 -3.316 -16.757 1.00 35.75 143 GLN A N 1
ATOM 1151 C CA . GLN A 1 143 ? 0.580 -2.363 -15.788 1.00 35.75 143 GLN A CA 1
ATOM 1152 C C . GLN A 1 143 ? 1.669 -1.763 -14.899 1.00 35.75 143 GLN A C 1
ATOM 1154 O O . GLN A 1 143 ? 2.510 -2.535 -14.387 1.00 35.75 143 GLN A O 1
#

Sequence (143 aa):
MFKTKSLVCKSVFFLFLLLGPTSCETLDPYYKVQENLDLSIKAFNFEFESKSIDTSARFVHPDHRAQYMSSSLEITQRITFFEATILNIQFFKNGVPALITAKGPEKGFDRAIVSIRYQLAVLPSTKLKNLISQQEWVLERGQ

Foldseek 3Di:
DDDDDDDDDDDPPDDPPPPPPPPPPPPDPQLVVVVVVVVLVVQLCVCLLVLVLVRSLVQPDPVCSVVSVVVSVQCSVWKHWDDKDFPDKFFAAPRHTFDQDPSGRPVHGFKIKIWMWTFMGTPPDPDTDIDIDIDIHGDDVPD

Radius of gyration: 27.0 Å; chains: 1; bounding box: 33×82×78 Å